Protein AF-A0A7T8KLQ7-F1 (afdb_monomer_lite)

Secondary structure (DSSP, 8-state):
--EEE-TT-SSSSPP--TTSEEEEEEEEE-SS-BS--B---EEEETTEEEEPTT--S-SBTTTTEEE--SSB-TT-EEEEEEEEE--TTS--

Structure (mmCIF, N/CA/C/O backbone):
data_AF-A0A7T8KLQ7-F1
#
_entry.id   AF-A0A7T8KLQ7-F1
#
loop_
_atom_site.group_PDB
_atom_site.id
_atom_site.type_symbol
_atom_site.label_atom_id
_atom_site.label_alt_id
_atom_site.label_comp_id
_atom_site.label_asym_id
_atom_site.label_entity_id
_atom_site.label_seq_id
_atom_site.pdbx_PDB_ins_code
_atom_site.Cartn_x
_atom_site.Cartn_y
_atom_site.Cartn_z
_atom_site.occupancy
_atom_site.B_iso_or_equiv
_atom_site.auth_seq_id
_atom_site.auth_comp_id
_atom_site.auth_asym_id
_atom_site.auth_atom_id
_atom_site.pdbx_PDB_model_num
ATOM 1 N N . ILE A 1 1 ? -0.895 -4.328 9.442 1.00 90.94 1 ILE A N 1
ATOM 2 C CA . ILE A 1 1 ? -1.016 -4.930 8.100 1.00 90.94 1 ILE A CA 1
ATOM 3 C C . ILE A 1 1 ? -1.421 -6.380 8.287 1.00 90.94 1 ILE A C 1
ATOM 5 O O . ILE A 1 1 ? -0.831 -7.036 9.137 1.00 90.94 1 ILE A O 1
ATOM 9 N N . LEU A 1 2 ? -2.462 -6.822 7.587 1.00 96.00 2 LEU A N 1
ATOM 10 C CA . LEU A 1 2 ? -2.939 -8.205 7.585 1.00 96.00 2 LEU A CA 1
ATOM 11 C C . LEU A 1 2 ? -2.365 -8.983 6.397 1.00 96.00 2 LEU A C 1
ATOM 13 O O . LEU A 1 2 ? -1.874 -10.092 6.574 1.00 96.00 2 LEU A O 1
ATOM 17 N N . LYS A 1 3 ? -2.415 -8.393 5.198 1.00 95.31 3 LYS A N 1
ATOM 18 C CA . LYS A 1 3 ? -1.957 -9.009 3.949 1.00 95.31 3 LYS A CA 1
ATOM 19 C C . LYS A 1 3 ? -1.510 -7.923 2.972 1.00 95.31 3 LYS A C 1
ATOM 21 O O . LYS A 1 3 ? -2.141 -6.871 2.902 1.00 95.31 3 LYS A O 1
ATOM 26 N N . LEU A 1 4 ? -0.463 -8.205 2.205 1.00 93.12 4 LEU A N 1
ATOM 27 C CA . LEU A 1 4 ? -0.155 -7.513 0.957 1.00 93.12 4 LEU A CA 1
ATOM 28 C C . LEU A 1 4 ? -0.432 -8.495 -0.181 1.00 93.12 4 LEU A C 1
ATOM 30 O O . LEU A 1 4 ? 0.051 -9.624 -0.155 1.00 93.12 4 LEU A O 1
ATOM 34 N N . ASP A 1 5 ? -1.254 -8.088 -1.135 1.00 95.00 5 ASP A N 1
ATOM 35 C CA . ASP A 1 5 ? -1.526 -8.850 -2.346 1.00 95.00 5 ASP A CA 1
ATOM 36 C C . ASP A 1 5 ? -0.882 -8.121 -3.515 1.00 95.00 5 ASP A C 1
ATOM 38 O O . ASP A 1 5 ? -1.313 -7.025 -3.881 1.00 95.00 5 ASP A O 1
ATOM 42 N N . PHE A 1 6 ? 0.186 -8.706 -4.044 1.00 93.19 6 PHE A N 1
ATOM 43 C CA . PHE A 1 6 ? 0.944 -8.148 -5.148 1.00 93.19 6 PHE A CA 1
ATOM 44 C C . PHE A 1 6 ? 0.822 -9.086 -6.358 1.00 93.19 6 PHE A C 1
ATOM 46 O O . PHE A 1 6 ? 1.579 -10.054 -6.472 1.00 93.19 6 PHE A O 1
ATOM 53 N N . PRO A 1 7 ? -0.132 -8.814 -7.271 1.00 91.38 7 PRO A N 1
ATOM 54 C CA . PRO A 1 7 ? -0.320 -9.607 -8.476 1.00 91.38 7 PRO A CA 1
ATOM 55 C C . PRO A 1 7 ? 0.981 -9.768 -9.266 1.00 91.38 7 PRO A C 1
ATOM 57 O O . PRO A 1 7 ? 1.653 -8.790 -9.583 1.00 91.38 7 PRO A O 1
ATOM 60 N N . GLY A 1 8 ? 1.318 -11.012 -9.607 1.00 88.69 8 GLY A N 1
ATOM 61 C CA . GLY A 1 8 ? 2.530 -11.335 -10.363 1.00 88.69 8 GLY A CA 1
ATOM 62 C C . GLY A 1 8 ? 3.802 -11.485 -9.523 1.00 88.69 8 GLY A C 1
ATOM 63 O O . GLY A 1 8 ? 4.848 -11.787 -10.092 1.00 88.69 8 GLY A O 1
ATOM 64 N N . CYS A 1 9 ? 3.731 -11.335 -8.195 1.00 91.81 9 CYS A N 1
ATOM 65 C CA . CYS A 1 9 ? 4.818 -11.700 -7.290 1.00 91.81 9 CYS A CA 1
ATOM 66 C C . CYS A 1 9 ? 4.488 -12.995 -6.532 1.00 91.81 9 CYS A C 1
ATOM 68 O O . CYS A 1 9 ? 3.867 -12.973 -5.472 1.00 91.81 9 CYS A O 1
ATOM 70 N N . GLU A 1 10 ? 4.898 -14.137 -7.089 1.00 88.69 10 GLU A N 1
ATOM 71 C CA . GLU A 1 10 ? 4.689 -15.459 -6.469 1.00 88.69 10 GLU A CA 1
ATOM 72 C C . GLU A 1 10 ? 5.797 -15.837 -5.472 1.00 88.69 10 GLU A C 1
ATOM 74 O O . GLU A 1 10 ? 5.586 -16.661 -4.583 1.00 88.69 10 GLU A O 1
ATOM 79 N N . SER A 1 11 ? 6.977 -15.223 -5.598 1.00 88.81 11 SER A N 1
ATOM 80 C CA . SER A 1 11 ? 8.117 -15.415 -4.702 1.00 88.81 11 SER A CA 1
ATOM 81 C C . SER A 1 11 ? 8.971 -14.155 -4.638 1.00 88.81 11 SER A C 1
ATOM 83 O O . SER A 1 11 ? 9.172 -13.493 -5.656 1.00 88.81 11 SER A O 1
ATOM 85 N N . GLU A 1 12 ? 9.526 -13.858 -3.467 1.00 87.50 12 GLU A N 1
ATOM 86 C CA . GLU A 1 12 ? 10.473 -12.757 -3.314 1.00 87.50 12 GLU A CA 1
ATOM 87 C C . GLU A 1 12 ? 11.843 -13.102 -3.935 1.00 87.50 12 GLU A C 1
ATOM 89 O O . GLU A 1 12 ? 12.292 -14.248 -3.825 1.00 87.50 12 GLU A O 1
ATOM 94 N N . PRO A 1 13 ? 12.536 -12.130 -4.560 1.00 89.00 13 PRO A N 1
ATOM 95 C CA . PRO A 1 13 ? 12.153 -10.721 -4.704 1.00 89.00 13 PRO A CA 1
ATOM 96 C C . PRO A 1 13 ? 11.114 -10.477 -5.815 1.00 89.00 13 PRO A C 1
ATOM 98 O O . PRO A 1 13 ? 11.210 -11.031 -6.909 1.00 89.00 13 PRO A O 1
ATOM 101 N N . CYS A 1 14 ? 10.155 -9.583 -5.555 1.00 89.06 14 CYS A N 1
ATOM 102 C CA . CYS A 1 14 ? 9.189 -9.144 -6.563 1.00 89.06 14 CYS A CA 1
ATOM 103 C C . CYS A 1 14 ? 9.877 -8.288 -7.633 1.00 89.06 14 CYS A C 1
ATOM 105 O O . CYS A 1 14 ? 10.456 -7.246 -7.323 1.00 89.06 14 CYS A O 1
ATOM 107 N N . VAL A 1 15 ? 9.788 -8.697 -8.899 1.00 88.00 15 VAL A N 1
ATOM 108 C CA . VAL A 1 15 ? 10.369 -7.933 -10.009 1.00 88.00 15 VAL A CA 1
ATOM 109 C C . VAL A 1 15 ? 9.385 -6.866 -10.475 1.00 88.00 15 VAL A C 1
ATOM 111 O O . VAL A 1 15 ? 8.279 -7.173 -10.916 1.00 88.00 15 VAL A O 1
ATOM 114 N N . VAL A 1 16 ? 9.823 -5.611 -10.429 1.00 87.94 16 VAL A N 1
ATOM 115 C CA . VAL A 1 16 ? 9.096 -4.448 -10.948 1.00 87.94 16 VAL A CA 1
ATOM 116 C C . VAL A 1 16 ? 9.879 -3.828 -12.094 1.00 87.94 16 VAL A C 1
ATOM 118 O O . VAL A 1 16 ? 11.109 -3.889 -12.123 1.00 87.94 16 VAL A O 1
ATOM 121 N N . LYS A 1 17 ? 9.179 -3.247 -13.067 1.00 87.62 17 LYS A N 1
ATOM 122 C CA . LYS A 1 17 ? 9.808 -2.627 -14.234 1.00 87.62 17 LYS A CA 1
ATOM 123 C C . LYS A 1 17 ? 9.714 -1.115 -14.135 1.00 87.62 17 LYS A C 1
ATOM 125 O O . LYS A 1 17 ? 8.685 -0.571 -13.757 1.00 87.62 17 LYS A O 1
ATOM 130 N N . LYS A 1 18 ? 10.799 -0.443 -14.504 1.00 88.38 18 LYS A N 1
ATOM 131 C CA . LYS A 1 18 ? 10.835 1.016 -14.626 1.00 88.38 18 LYS A CA 1
ATOM 132 C C . LYS A 1 18 ? 9.884 1.478 -15.726 1.00 88.38 18 LYS A C 1
ATOM 134 O O . LYS A 1 18 ? 9.832 0.856 -16.783 1.00 88.38 18 LYS A O 1
ATOM 139 N N . GLY A 1 19 ? 9.182 2.577 -15.479 1.00 87.38 19 GLY A N 1
ATOM 140 C CA . GLY A 1 19 ? 8.157 3.125 -16.363 1.00 87.38 19 GLY A CA 1
ATOM 141 C C . GLY A 1 19 ? 6.806 2.407 -16.291 1.00 87.38 19 GLY A C 1
ATOM 142 O O . GLY A 1 19 ? 5.866 2.868 -16.935 1.00 87.38 19 GLY A O 1
ATOM 143 N N . ASP A 1 20 ? 6.692 1.324 -15.515 1.00 89.75 20 ASP A N 1
ATOM 144 C CA . ASP A 1 20 ? 5.428 0.621 -15.317 1.00 89.75 20 ASP A CA 1
ATOM 145 C C . ASP A 1 20 ? 4.704 1.117 -14.061 1.00 89.75 20 ASP A C 1
ATOM 147 O O . ASP A 1 20 ? 5.298 1.638 -13.113 1.00 89.75 20 ASP A O 1
ATOM 151 N N . GLN A 1 21 ? 3.391 0.899 -14.059 1.00 90.38 21 GLN A N 1
ATOM 152 C CA . GLN A 1 21 ? 2.530 1.156 -12.917 1.00 90.38 21 GLN A CA 1
ATOM 153 C C . GLN A 1 21 ? 2.446 -0.091 -12.036 1.00 90.38 21 GLN A C 1
ATOM 155 O O . GLN A 1 21 ? 1.850 -1.099 -12.430 1.00 90.38 21 GLN A O 1
ATOM 160 N N . LEU A 1 22 ? 3.001 -0.023 -10.829 1.00 89.94 22 LEU A N 1
ATOM 161 C CA . LEU A 1 22 ? 2.818 -1.059 -9.821 1.00 89.94 22 LEU A CA 1
ATOM 162 C C . LEU A 1 22 ? 1.398 -0.978 -9.264 1.00 89.94 22 LEU A C 1
ATOM 164 O O . LEU A 1 22 ? 0.936 0.097 -8.882 1.00 89.94 22 LEU A O 1
ATOM 168 N N . LYS A 1 23 ? 0.728 -2.132 -9.196 1.00 91.81 23 LYS A N 1
ATOM 169 C CA . LYS A 1 23 ? -0.584 -2.285 -8.562 1.00 91.81 23 LYS A CA 1
ATOM 170 C C . LYS A 1 23 ? -0.537 -3.384 -7.513 1.00 91.81 23 LYS A C 1
ATOM 172 O O . LYS A 1 23 ? -0.119 -4.499 -7.822 1.00 91.81 23 LYS A O 1
ATOM 177 N N . ALA A 1 24 ? -0.988 -3.087 -6.304 1.00 93.56 24 ALA A N 1
ATOM 178 C CA . ALA A 1 24 ? -1.115 -4.049 -5.215 1.00 93.56 24 ALA A CA 1
ATOM 179 C C . ALA A 1 24 ? -2.298 -3.679 -4.310 1.00 93.56 24 ALA A C 1
ATOM 181 O O . ALA A 1 24 ? -2.849 -2.587 -4.401 1.00 93.56 24 ALA A O 1
ATOM 182 N N . LYS A 1 25 ? -2.698 -4.589 -3.421 1.00 95.88 25 LYS A N 1
ATOM 183 C CA . LYS A 1 25 ? -3.713 -4.319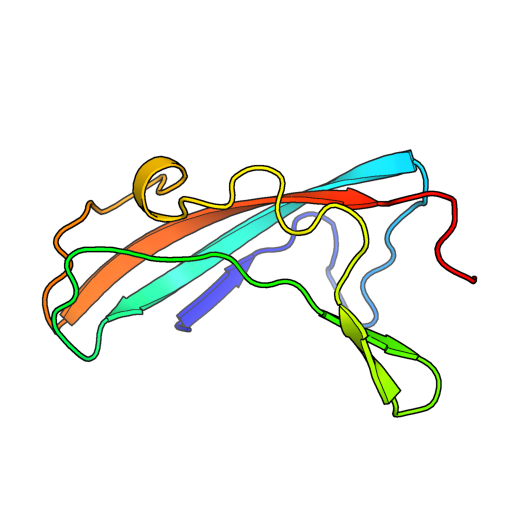 -2.396 1.00 95.88 25 LYS A CA 1
ATOM 184 C C . LYS A 1 25 ? -3.138 -4.549 -1.017 1.00 95.88 25 LYS A C 1
ATOM 186 O O . LYS A 1 25 ? -2.592 -5.619 -0.737 1.00 95.88 25 LYS A O 1
ATOM 191 N N . LEU A 1 26 ? -3.303 -3.566 -0.144 1.00 95.69 26 LEU A N 1
ATOM 192 C CA . LEU A 1 26 ? -2.881 -3.657 1.244 1.00 95.69 26 LEU A CA 1
ATOM 193 C C . LEU A 1 26 ? -4.109 -3.807 2.140 1.00 95.69 26 LEU A C 1
ATOM 195 O O . LEU A 1 26 ? -4.930 -2.902 2.246 1.00 95.69 26 LEU A O 1
ATOM 199 N N . TYR A 1 27 ? -4.211 -4.951 2.808 1.00 97.50 27 TYR A N 1
ATOM 200 C CA . TYR A 1 27 ? -5.270 -5.242 3.766 1.00 97.50 27 TYR A CA 1
ATOM 201 C C . TYR A 1 27 ? -4.782 -4.870 5.160 1.00 97.50 27 TYR A C 1
ATOM 203 O O . TYR A 1 27 ? -3.726 -5.324 5.626 1.00 97.50 27 TYR A O 1
ATOM 211 N N . LEU A 1 28 ? -5.541 -4.030 5.844 1.00 96.62 28 LEU A N 1
ATOM 212 C CA . LEU A 1 28 ? -5.179 -3.419 7.112 1.00 96.62 28 LEU A CA 1
ATOM 213 C C . LEU A 1 28 ? -6.264 -3.693 8.146 1.00 96.62 28 LEU A C 1
ATOM 215 O O . LEU A 1 28 ? -7.437 -3.822 7.823 1.00 96.62 28 LEU A O 1
ATOM 219 N N . LYS A 1 29 ? -5.848 -3.728 9.411 1.00 97.44 29 LYS A N 1
ATOM 220 C CA . LYS A 1 29 ? -6.751 -3.653 10.553 1.00 97.44 29 LYS A CA 1
ATOM 221 C C . LYS A 1 29 ? -6.299 -2.517 11.433 1.00 97.44 29 LYS A C 1
ATOM 223 O O . LYS A 1 29 ? -5.147 -2.522 11.892 1.00 97.44 29 LYS A O 1
ATOM 228 N N . SER A 1 30 ? -7.170 -1.543 11.631 1.00 97.00 30 SER A N 1
ATOM 229 C CA . SER A 1 30 ? -6.836 -0.390 12.439 1.00 97.00 30 SER A CA 1
ATOM 230 C C . SER A 1 30 ? -6.733 -0.769 13.912 1.00 97.00 30 SER A C 1
ATOM 232 O O . SER A 1 30 ? -7.482 -1.598 14.428 1.00 97.00 30 SER A O 1
ATOM 234 N N . LYS A 1 31 ? -5.775 -0.156 14.606 1.00 96.44 31 LYS A N 1
ATOM 235 C CA . LYS A 1 31 ? -5.568 -0.335 16.051 1.00 96.44 31 LYS A CA 1
ATOM 236 C C . LYS A 1 31 ? -5.959 0.901 16.860 1.00 96.44 31 LYS A C 1
ATOM 238 O O . LYS A 1 31 ? -5.975 0.831 18.085 1.00 96.44 31 LYS A O 1
ATOM 243 N N . LYS A 1 32 ? -6.199 2.034 16.199 1.00 95.88 32 LYS A N 1
ATOM 244 C CA . LYS A 1 32 ? -6.440 3.347 16.810 1.00 95.88 32 LYS A CA 1
ATOM 245 C C . LYS A 1 32 ? -7.403 4.142 15.937 1.00 95.88 32 LYS A C 1
ATOM 247 O O . LYS A 1 32 ? -7.471 3.898 14.737 1.00 95.88 32 LYS A O 1
ATOM 252 N N . SER A 1 33 ? -8.114 5.092 16.531 1.00 97.06 33 SER A N 1
ATOM 253 C CA . SER A 1 33 ? -8.910 6.032 15.752 1.00 97.06 33 SER A CA 1
ATOM 254 C C . SER A 1 33 ? -8.018 7.060 15.054 1.00 97.06 33 SER A C 1
ATOM 256 O O . SER A 1 33 ? -7.011 7.493 15.621 1.00 97.06 33 SER A O 1
ATOM 258 N N . THR A 1 34 ? -8.382 7.442 13.833 1.00 96.75 34 THR A N 1
ATOM 259 C CA . THR A 1 34 ? -7.756 8.547 13.092 1.00 96.75 34 THR A CA 1
ATOM 260 C C . THR A 1 34 ? -8.740 9.127 12.084 1.00 96.75 34 THR A C 1
ATOM 262 O O . THR A 1 34 ? -9.529 8.389 11.494 1.00 96.75 34 THR A O 1
ATOM 265 N N . ASP A 1 35 ? -8.677 10.438 11.870 1.00 96.94 35 ASP A N 1
ATOM 266 C CA . ASP A 1 35 ? -9.528 11.133 10.897 1.00 96.94 35 ASP A CA 1
ATOM 267 C C . ASP A 1 35 ? -8.930 11.130 9.486 1.00 96.94 35 ASP A C 1
ATOM 269 O O . ASP A 1 35 ? -9.645 11.360 8.514 1.00 96.94 35 ASP A O 1
ATOM 273 N N . TYR A 1 36 ? -7.630 10.856 9.371 1.00 95.12 36 TYR A N 1
ATOM 274 C CA . TYR A 1 36 ? -6.890 10.872 8.114 1.00 95.12 36 TYR A CA 1
ATOM 275 C C . TYR A 1 36 ? -5.893 9.711 8.028 1.00 95.12 36 TYR A C 1
ATOM 277 O O . TYR A 1 36 ? -5.473 9.139 9.042 1.00 95.12 36 TYR A O 1
ATOM 285 N N . LEU A 1 37 ? -5.524 9.369 6.796 1.00 94.19 37 LEU A N 1
ATOM 286 C CA . LEU A 1 37 ? -4.496 8.400 6.451 1.00 94.19 37 LEU A CA 1
ATOM 287 C C . LEU A 1 37 ? -3.609 9.025 5.376 1.00 94.19 37 LEU A C 1
ATOM 289 O O . LEU A 1 37 ? -4.106 9.432 4.330 1.00 94.19 37 LEU A O 1
ATOM 293 N N . ASP A 1 38 ? -2.305 9.036 5.624 1.00 92.00 38 ASP A N 1
ATOM 294 C CA . ASP A 1 38 ? -1.307 9.506 4.667 1.00 92.00 38 ASP A CA 1
ATOM 295 C C . ASP A 1 38 ? -0.531 8.319 4.096 1.00 92.00 38 ASP A C 1
ATOM 297 O O . ASP A 1 38 ? -0.197 7.370 4.818 1.00 92.00 38 ASP A O 1
ATOM 301 N N . CYS A 1 39 ? -0.207 8.381 2.806 1.00 89.81 39 CYS A N 1
ATOM 302 C CA . CYS A 1 39 ? 0.679 7.411 2.175 1.00 89.81 39 CYS A CA 1
ATOM 303 C C . CYS A 1 39 ? 2.119 7.933 2.112 1.00 89.81 39 CYS A C 1
ATOM 305 O O . CYS A 1 39 ? 2.392 8.980 1.527 1.00 89.81 39 CYS A O 1
ATOM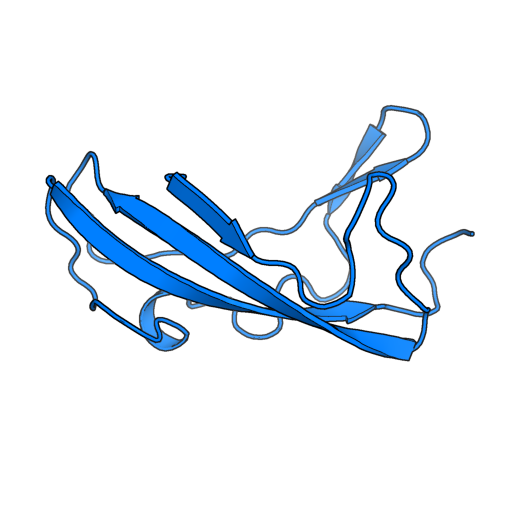 307 N N . PHE A 1 40 ? 3.052 7.163 2.676 1.00 88.75 40 PHE A N 1
ATOM 308 C CA . PHE A 1 40 ? 4.486 7.425 2.586 1.00 88.75 40 PHE A CA 1
ATOM 309 C C . PHE A 1 40 ? 5.196 6.238 1.949 1.00 88.75 40 PHE A C 1
ATOM 311 O O . PHE A 1 40 ? 5.032 5.098 2.386 1.00 88.75 40 PHE A O 1
ATOM 318 N N . LEU A 1 41 ? 6.017 6.528 0.944 1.00 88.12 41 LEU A N 1
ATOM 319 C CA . LEU A 1 41 ? 6.777 5.532 0.210 1.00 88.12 41 LEU A CA 1
ATOM 320 C C . LEU A 1 41 ? 8.271 5.830 0.321 1.00 88.12 41 LEU A C 1
ATOM 322 O O . LEU A 1 41 ? 8.727 6.937 0.032 1.00 88.12 41 LEU A O 1
ATOM 326 N N . PHE A 1 42 ? 9.026 4.813 0.722 1.00 89.19 42 PHE A N 1
ATOM 327 C CA . PHE A 1 42 ? 10.477 4.850 0.834 1.00 89.19 42 PHE A CA 1
ATOM 328 C C . PHE A 1 42 ? 11.067 3.679 0.058 1.00 89.19 42 PHE A C 1
ATOM 330 O O . PHE A 1 42 ? 10.460 2.611 -0.033 1.00 89.19 42 PHE A O 1
ATOM 337 N N . ALA A 1 43 ? 12.263 3.878 -0.481 1.00 85.69 43 ALA A N 1
ATOM 338 C CA . ALA A 1 43 ? 13.067 2.825 -1.069 1.00 85.69 43 ALA A CA 1
ATOM 339 C C . ALA A 1 43 ? 14.372 2.676 -0.288 1.00 85.69 43 ALA A C 1
ATOM 341 O O . ALA A 1 43 ? 14.982 3.666 0.115 1.00 85.69 43 ALA A O 1
ATOM 342 N N . THR A 1 44 ? 14.819 1.436 -0.113 1.00 88.1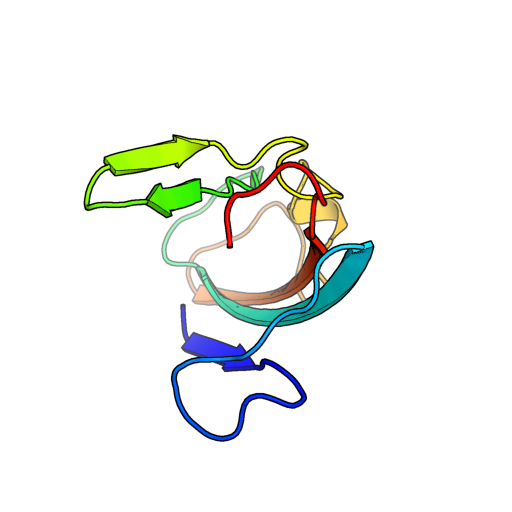2 44 THR A N 1
ATOM 343 C CA . THR A 1 44 ? 16.092 1.140 0.546 1.00 88.12 44 THR A CA 1
ATOM 344 C C . THR A 1 44 ? 17.154 0.859 -0.507 1.00 88.12 44 THR A C 1
ATOM 346 O O . THR A 1 44 ? 17.069 -0.137 -1.223 1.00 88.12 44 THR A O 1
ATOM 349 N N . LEU A 1 45 ? 18.177 1.710 -0.584 1.00 85.25 45 LEU A N 1
ATOM 350 C CA . LEU A 1 45 ? 19.308 1.565 -1.499 1.00 85.25 45 LEU A CA 1
ATOM 351 C C . LEU A 1 45 ? 20.608 1.488 -0.697 1.00 85.25 45 LEU A C 1
ATOM 353 O O . LEU A 1 45 ? 20.943 2.417 0.034 1.00 85.25 45 LEU A O 1
ATOM 357 N N . ASN A 1 46 ? 21.348 0.381 -0.820 1.00 88.44 46 ASN A N 1
ATOM 358 C CA . ASN A 1 46 ? 22.591 0.140 -0.068 1.00 88.44 46 ASN A CA 1
ATOM 359 C C . ASN A 1 46 ? 22.444 0.357 1.455 1.00 88.44 46 ASN A C 1
ATOM 361 O O . ASN A 1 46 ? 23.352 0.862 2.112 1.00 88.44 46 ASN A O 1
ATOM 365 N N . GLY A 1 47 ? 21.284 -0.006 2.014 1.00 89.44 47 GLY A N 1
ATOM 366 C CA . GLY A 1 47 ? 20.977 0.151 3.440 1.00 89.44 47 GLY A CA 1
ATOM 367 C C . GLY A 1 47 ? 20.530 1.554 3.863 1.00 89.44 47 GLY A C 1
ATOM 368 O O . GLY A 1 47 ? 20.252 1.752 5.042 1.00 89.44 47 GLY A O 1
ATOM 369 N N . LEU A 1 48 ? 20.432 2.512 2.936 1.00 89.69 48 LEU A N 1
ATOM 370 C CA . LEU A 1 48 ? 19.885 3.843 3.191 1.00 89.69 48 LEU A CA 1
ATOM 371 C C . LEU A 1 48 ? 18.420 3.912 2.746 1.00 89.69 48 LEU A C 1
ATOM 373 O O . LEU A 1 48 ? 18.117 3.600 1.596 1.00 89.69 48 LEU A O 1
ATOM 377 N N . GLU A 1 49 ? 17.530 4.355 3.635 1.00 91.69 49 GLU A N 1
ATOM 378 C CA . GLU A 1 49 ? 16.146 4.689 3.283 1.00 91.69 49 GLU A CA 1
ATOM 379 C C . GLU A 1 49 ? 16.091 6.070 2.623 1.00 91.69 49 GLU A C 1
ATOM 381 O O . GLU A 1 49 ? 16.543 7.070 3.185 1.00 91.69 49 GLU A O 1
ATOM 386 N N . ILE A 1 50 ? 15.535 6.122 1.416 1.00 88.81 50 ILE A N 1
ATOM 387 C CA . ILE A 1 50 ? 15.395 7.334 0.612 1.00 88.81 50 ILE A CA 1
ATOM 388 C C . ILE A 1 50 ? 13.908 7.498 0.273 1.00 88.81 50 ILE A C 1
ATOM 390 O O . ILE A 1 50 ? 13.281 6.523 -0.153 1.00 88.81 50 ILE A O 1
ATOM 394 N N . PRO A 1 51 ? 13.314 8.696 0.443 1.00 88.69 51 PRO A N 1
ATOM 395 C CA . PRO A 1 51 ? 11.949 8.954 -0.001 1.00 88.69 51 PRO A CA 1
ATOM 396 C C . PRO A 1 51 ? 11.791 8.638 -1.485 1.00 88.69 51 PRO A C 1
ATOM 398 O O . PRO A 1 51 ? 12.633 9.020 -2.302 1.00 88.69 51 PRO A O 1
ATOM 401 N N . TYR A 1 52 ? 10.712 7.949 -1.836 1.00 85.56 52 TYR A N 1
ATOM 402 C CA . TYR A 1 52 ? 10.451 7.613 -3.224 1.00 85.56 52 TYR A CA 1
ATOM 403 C C . TYR A 1 52 ? 10.100 8.877 -4.026 1.00 85.56 52 TYR A C 1
ATOM 405 O O . TYR A 1 52 ? 9.197 9.615 -3.613 1.00 85.56 52 TYR A O 1
ATOM 413 N N . PRO A 1 53 ? 10.777 9.160 -5.155 1.00 81.81 53 PRO A N 1
ATOM 414 C CA . PRO A 1 53 ? 10.439 10.301 -6.001 1.00 81.81 53 PRO A CA 1
ATOM 415 C C . PRO A 1 53 ? 8.982 10.230 -6.469 1.00 81.81 53 PRO A C 1
ATOM 417 O O . PRO A 1 53 ? 8.544 9.214 -6.992 1.00 81.81 53 PRO A O 1
ATOM 420 N N . GLY A 1 54 ? 8.220 11.305 -6.262 1.00 79.19 54 GLY A N 1
ATOM 421 C CA . GLY A 1 54 ? 6.788 11.342 -6.586 1.00 79.19 54 GLY A CA 1
ATOM 422 C C . GLY A 1 54 ? 5.867 10.737 -5.519 1.00 79.19 54 GLY A C 1
ATOM 423 O O . GLY A 1 54 ? 4.670 10.999 -5.558 1.00 79.19 54 GLY A O 1
ATOM 424 N N . GLY A 1 55 ? 6.407 10.029 -4.520 1.00 85.38 55 GLY A N 1
ATOM 425 C CA . GLY A 1 55 ? 5.630 9.456 -3.421 1.00 85.38 55 GLY A CA 1
ATOM 426 C C . GLY A 1 55 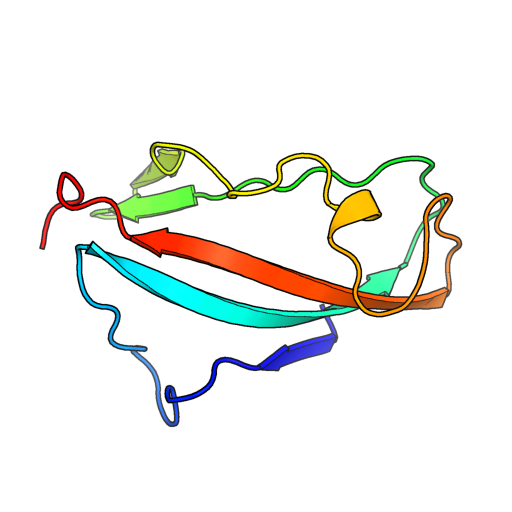? 4.609 8.416 -3.888 1.00 85.38 55 GLY A C 1
ATOM 427 O O . GLY A 1 55 ? 4.851 7.671 -4.834 1.00 85.38 55 GLY A O 1
ATOM 428 N N . CYS A 1 56 ? 3.479 8.344 -3.189 1.00 87.62 56 CYS A N 1
ATOM 429 C CA . CYS A 1 56 ? 2.326 7.572 -3.644 1.00 87.62 56 CYS A CA 1
ATOM 430 C C . CYS A 1 56 ? 1.497 8.418 -4.613 1.00 87.62 56 CYS A C 1
ATOM 432 O O . CYS A 1 56 ? 1.327 9.614 -4.372 1.00 87.62 56 CYS A O 1
ATOM 434 N N . ASP A 1 57 ? 0.913 7.801 -5.645 1.00 86.56 57 ASP A N 1
ATOM 435 C CA . ASP A 1 57 ? 0.101 8.524 -6.638 1.00 86.56 57 ASP A CA 1
ATOM 436 C C . ASP A 1 57 ? -1.051 9.310 -5.994 1.00 86.56 57 ASP A C 1
ATOM 438 O O . ASP A 1 57 ? -1.429 10.383 -6.466 1.00 86.56 57 ASP A O 1
ATOM 442 N N . ASN A 1 58 ? -1.602 8.766 -4.905 1.00 86.75 58 ASN A N 1
ATOM 443 C CA . ASN A 1 58 ? -2.588 9.431 -4.074 1.00 86.75 58 ASN A CA 1
ATOM 444 C C . ASN A 1 58 ? -2.065 9.563 -2.630 1.00 86.75 58 ASN A C 1
ATOM 446 O O . ASN A 1 58 ? -2.039 8.563 -1.902 1.00 86.75 58 ASN A O 1
ATOM 450 N N . PRO A 1 59 ? -1.631 10.767 -2.209 1.00 86.12 59 PRO A N 1
ATOM 451 C CA . PRO A 1 59 ? -1.112 10.987 -0.863 1.00 86.12 59 PRO A CA 1
ATOM 452 C C . PRO A 1 59 ? -2.208 10.930 0.210 1.00 86.12 59 PRO A C 1
ATOM 454 O O . PRO A 1 59 ? -1.914 10.510 1.328 1.00 86.12 59 PRO A O 1
ATOM 457 N N . ASP A 1 60 ? -3.456 11.285 -0.132 1.00 91.50 60 ASP A N 1
ATOM 458 C CA . ASP A 1 60 ? -4.621 11.092 0.737 1.00 91.50 60 ASP A CA 1
ATOM 459 C C . ASP A 1 60 ? -5.093 9.639 0.630 1.00 91.50 60 ASP A C 1
ATOM 461 O O . ASP A 1 60 ? -5.918 9.269 -0.216 1.00 91.50 60 ASP A O 1
ATOM 465 N N . ALA A 1 61 ? -4.568 8.797 1.518 1.00 92.12 61 ALA A N 1
ATOM 466 C CA . ALA A 1 61 ? -4.857 7.376 1.502 1.00 92.12 61 ALA A CA 1
ATOM 467 C C . ALA A 1 61 ? -6.313 7.058 1.871 1.00 92.12 61 ALA A C 1
ATOM 469 O O . ALA A 1 61 ? -6.793 5.992 1.486 1.00 92.12 61 ALA A O 1
ATOM 470 N N . CYS A 1 62 ? -7.044 7.962 2.540 1.00 94.81 62 CYS A N 1
ATOM 471 C CA . CYS A 1 62 ? -8.476 7.779 2.792 1.00 94.81 62 CYS A CA 1
ATOM 472 C C . CYS A 1 62 ? -9.264 7.711 1.481 1.00 94.81 62 CYS A C 1
ATOM 474 O O . CYS A 1 62 ? -10.169 6.890 1.344 1.00 94.81 62 CYS A O 1
ATOM 476 N N . SER A 1 63 ? -8.904 8.551 0.509 1.00 94.38 63 SER A N 1
ATOM 477 C CA . SER A 1 63 ? -9.576 8.605 -0.794 1.00 94.38 63 SER A CA 1
ATOM 478 C C . SER A 1 63 ? -9.209 7.445 -1.733 1.00 94.38 63 SER A C 1
ATOM 480 O O . SER A 1 63 ? -9.892 7.223 -2.731 1.00 94.38 63 SER A O 1
ATOM 482 N N . ALA A 1 64 ? -8.164 6.682 -1.402 1.00 92.38 64 ALA A N 1
ATOM 483 C CA . ALA A 1 64 ? -7.702 5.504 -2.140 1.00 92.38 64 ALA A CA 1
ATOM 484 C C . ALA A 1 64 ? -8.060 4.168 -1.450 1.00 92.38 64 ALA A C 1
ATOM 486 O O . ALA A 1 64 ? -7.562 3.103 -1.828 1.00 92.38 64 ALA A O 1
ATOM 487 N N . LEU A 1 65 ? -8.942 4.195 -0.445 1.00 95.81 65 LEU A N 1
ATOM 488 C CA . LEU A 1 65 ? -9.526 2.981 0.120 1.00 95.81 65 LEU A CA 1
ATOM 489 C C . LEU A 1 65 ? -10.524 2.355 -0.866 1.00 95.81 65 LEU A C 1
ATOM 491 O O . LEU A 1 65 ? -11.460 3.001 -1.329 1.00 95.81 65 LEU A O 1
ATOM 495 N N . LEU A 1 66 ? -10.339 1.067 -1.149 1.00 95.81 66 LEU A N 1
ATOM 496 C CA . LEU A 1 66 ? -11.320 0.222 -1.832 1.00 95.81 66 LEU A CA 1
ATOM 497 C C . LEU A 1 66 ? -12.412 -0.251 -0.870 1.00 95.81 66 LEU A C 1
ATOM 499 O O . LEU A 1 66 ? -13.555 -0.437 -1.278 1.00 95.81 66 LEU A O 1
ATOM 503 N N . GLU A 1 67 ? 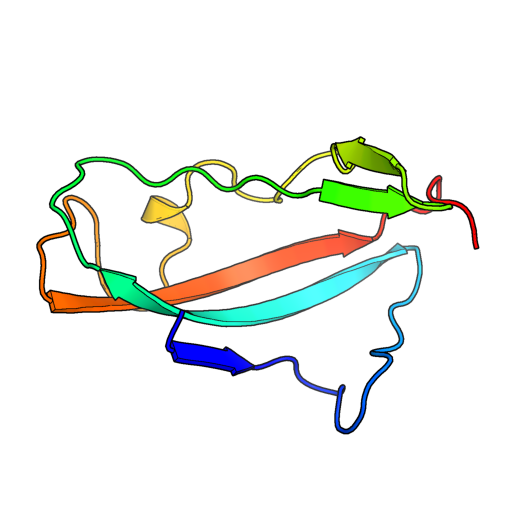-12.049 -0.465 0.398 1.00 96.56 67 GLU A N 1
ATOM 504 C CA . GLU A 1 67 ? -12.962 -0.855 1.472 1.00 96.56 67 GLU A CA 1
ATOM 505 C C . GLU A 1 67 ? -12.604 -0.117 2.762 1.00 96.56 67 GLU A C 1
ATOM 507 O O . GLU A 1 67 ? -11.424 0.054 3.088 1.00 96.56 67 GLU A O 1
ATOM 512 N N . GLY A 1 68 ? -13.638 0.288 3.499 1.00 94.75 68 GLY A N 1
ATOM 513 C CA . GLY A 1 68 ? -13.520 1.190 4.639 1.00 94.75 68 GLY A CA 1
ATOM 514 C C . GLY A 1 68 ? -13.545 2.664 4.229 1.00 94.75 68 GLY A C 1
ATOM 515 O O . GLY A 1 68 ? -13.628 3.009 3.053 1.00 94.75 68 GLY A O 1
ATOM 516 N N . SER A 1 69 ? -13.515 3.547 5.220 1.00 95.50 69 SER A N 1
ATOM 517 C CA . SER A 1 69 ? -13.533 4.997 5.020 1.00 95.50 69 SER A CA 1
ATOM 518 C C . SER A 1 69 ? -12.956 5.700 6.238 1.00 95.50 69 SER A C 1
ATOM 520 O O . SER A 1 69 ? -13.002 5.163 7.343 1.00 95.50 69 SER A O 1
ATOM 522 N N . CYS A 1 70 ? -12.480 6.925 6.054 1.00 95.25 70 CYS A N 1
ATOM 523 C CA . CYS A 1 70 ? -12.166 7.803 7.173 1.00 95.25 70 CYS A CA 1
ATOM 524 C C . CYS A 1 70 ? -13.442 8.520 7.682 1.00 95.25 70 CYS A C 1
ATOM 526 O O . CYS A 1 70 ? -14.329 8.804 6.873 1.00 95.25 70 CYS A O 1
ATOM 528 N N . PRO A 1 71 ? -13.563 8.817 8.992 1.00 96.50 71 PRO A N 1
ATOM 529 C CA . PRO A 1 71 ? -12.612 8.485 10.051 1.00 96.50 71 PRO A CA 1
ATOM 530 C C . PRO A 1 71 ? -12.594 6.981 10.353 1.00 96.50 71 PRO A C 1
ATOM 532 O O . PRO A 1 71 ? -13.633 6.325 10.383 1.00 96.50 71 PRO A O 1
ATOM 535 N N . VAL A 1 72 ? -11.401 6.454 10.605 1.00 97.44 72 VAL A N 1
ATOM 536 C CA . VAL A 1 72 ? -11.166 5.041 10.915 1.00 97.44 72 VAL A CA 1
ATOM 537 C C . VAL A 1 72 ? -11.275 4.830 12.422 1.00 97.44 72 VAL A C 1
ATOM 539 O O . VAL A 1 72 ? -10.778 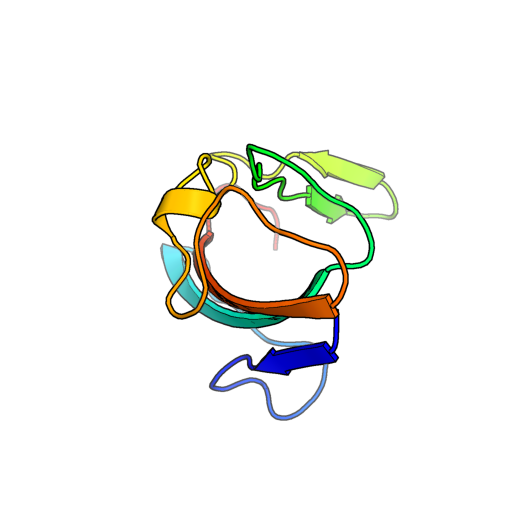5.646 13.200 1.00 97.44 72 VAL A O 1
ATOM 542 N N . GLN A 1 73 ? -11.864 3.716 12.848 1.00 97.81 73 GLN A N 1
ATOM 543 C CA . GLN A 1 73 ? -11.979 3.290 14.242 1.00 97.81 73 GLN A CA 1
ATOM 544 C C . GLN A 1 73 ? -11.101 2.065 14.551 1.00 97.81 73 GLN A C 1
ATOM 546 O O . GLN A 1 73 ? -10.718 1.311 13.653 1.00 97.81 73 GLN A O 1
ATOM 551 N N . PRO A 1 74 ? -10.747 1.823 15.829 1.00 97.94 74 PRO A N 1
ATOM 552 C CA . PRO A 1 74 ? -10.052 0.602 16.217 1.00 97.94 74 PRO A CA 1
ATOM 553 C C . PRO A 1 74 ? -10.861 -0.643 15.837 1.00 97.94 74 PRO A C 1
ATOM 555 O O . PRO A 1 74 ? -12.020 -0.780 16.217 1.00 97.94 74 PRO A O 1
ATOM 558 N N . GLY A 1 75 ? -10.222 -1.584 15.149 1.00 97.31 75 GLY A N 1
ATOM 559 C CA . GLY A 1 75 ? -10.847 -2.821 14.693 1.00 97.31 75 GLY A CA 1
ATOM 560 C C . GLY A 1 75 ? -11.366 -2.781 13.258 1.00 97.31 75 GLY A C 1
ATOM 561 O O . GLY A 1 75 ? -11.557 -3.866 12.710 1.00 97.31 75 GLY A O 1
ATOM 562 N N . ASP A 1 76 ? -11.506 -1.600 12.646 1.00 97.69 76 ASP A N 1
ATOM 563 C CA . ASP A 1 76 ? -11.914 -1.471 11.245 1.00 97.69 76 ASP A CA 1
ATOM 564 C C . ASP A 1 76 ? -10.940 -2.205 10.325 1.00 97.69 76 ASP A C 1
ATOM 566 O O . ASP A 1 76 ? -9.715 -2.115 10.482 1.00 97.69 76 ASP A O 1
ATOM 570 N N . GLU A 1 77 ? -11.498 -2.928 9.361 1.00 97.81 77 GLU A N 1
ATOM 571 C CA . GLU A 1 77 ? -10.749 -3.587 8.299 1.00 97.81 77 GLU A CA 1
ATOM 572 C C . GLU A 1 77 ? -10.815 -2.714 7.050 1.00 97.81 77 GLU A C 1
ATOM 574 O O . GLU A 1 77 ? -11.890 -2.281 6.639 1.00 97.81 77 GLU A O 1
ATOM 579 N N . LEU A 1 78 ? -9.644 -2.408 6.499 1.00 97.69 78 LEU A N 1
ATOM 580 C CA . LEU A 1 78 ? -9.488 -1.496 5.374 1.00 97.69 78 LEU A CA 1
ATOM 581 C C . LEU A 1 78 ? -8.746 -2.209 4.252 1.00 97.69 78 LEU A C 1
ATOM 583 O O . LEU A 1 78 ? -7.764 -2.917 4.508 1.00 97.69 78 LEU A O 1
ATOM 587 N N . THR A 1 79 ? -9.152 -1.942 3.019 1.00 97.50 79 THR A N 1
ATOM 588 C CA . THR A 1 79 ? -8.429 -2.385 1.826 1.00 97.50 79 THR A CA 1
ATOM 589 C C . THR A 1 79 ? -7.956 -1.147 1.082 1.00 97.50 79 THR A C 1
ATOM 591 O O . THR A 1 79 ? -8.771 -0.390 0.569 1.00 97.50 79 THR A O 1
ATOM 594 N N . TYR A 1 80 ? -6.645 -0.930 1.033 1.00 95.19 80 TYR A N 1
ATOM 595 C CA . TYR A 1 80 ? -6.019 0.203 0.350 1.00 95.19 80 TYR A CA 1
ATOM 596 C C . TYR A 1 80 ? -5.526 -0.208 -1.044 1.00 95.19 80 TYR A C 1
ATOM 598 O O . TYR A 1 80 ? -4.844 -1.235 -1.171 1.00 95.19 80 TYR A O 1
ATOM 606 N N . ASP A 1 81 ? -5.877 0.574 -2.072 1.00 93.94 81 ASP A N 1
ATOM 607 C CA . ASP A 1 81 ? -5.371 0.392 -3.437 1.00 93.94 81 ASP A CA 1
ATOM 608 C C . ASP A 1 81 ? -3.977 1.007 -3.554 1.00 93.94 81 ASP A C 1
ATOM 610 O O . ASP A 1 81 ? -3.806 2.226 -3.523 1.00 93.94 81 ASP A O 1
ATOM 614 N N . VAL A 1 82 ? -2.959 0.160 -3.672 1.00 91.38 82 VAL A N 1
ATOM 615 C CA . VAL A 1 82 ? -1.585 0.617 -3.863 1.00 91.38 82 VAL A CA 1
ATOM 616 C C . VAL A 1 82 ? -1.366 0.812 -5.356 1.00 91.38 82 VAL A C 1
ATOM 618 O O . VAL A 1 82 ? -1.281 -0.161 -6.106 1.00 91.38 82 VAL A O 1
ATOM 621 N N . SER A 1 83 ? -1.227 2.069 -5.769 1.00 89.50 83 SER A N 1
ATOM 622 C CA . SER A 1 83 ? -0.831 2.473 -7.118 1.00 89.50 83 SER A CA 1
ATOM 623 C C . SER A 1 83 ? 0.423 3.335 -7.021 1.00 89.50 83 SER A C 1
ATOM 625 O O . SER A 1 83 ? 0.409 4.375 -6.362 1.00 89.50 83 SER A O 1
ATOM 627 N N . ILE A 1 84 ? 1.520 2.858 -7.611 1.00 88.75 84 ILE A N 1
ATOM 628 C CA . ILE A 1 84 ? 2.822 3.534 -7.578 1.00 88.75 84 ILE A CA 1
ATOM 629 C C . ILE A 1 84 ? 3.436 3.484 -8.975 1.00 88.75 84 ILE A C 1
ATOM 631 O O . ILE A 1 84 ? 3.688 2.397 -9.507 1.00 88.75 84 ILE A O 1
ATOM 635 N N . PHE A 1 85 ? 3.728 4.645 -9.553 1.00 89.19 85 PHE A N 1
ATOM 636 C CA . PHE A 1 85 ? 4.513 4.711 -10.782 1.00 89.19 85 PHE A CA 1
ATOM 637 C C . PHE A 1 85 ? 5.991 4.413 -10.506 1.00 89.19 85 PHE A C 1
ATOM 639 O O . PHE A 1 85 ? 6.618 5.083 -9.685 1.00 89.19 85 PHE A O 1
ATOM 646 N N . ILE A 1 86 ? 6.575 3.433 -11.206 1.00 87.69 86 ILE A N 1
ATOM 647 C CA . ILE A 1 86 ? 7.989 3.098 -11.030 1.00 87.69 86 ILE A CA 1
ATOM 648 C C . ILE A 1 86 ? 8.867 4.066 -11.831 1.00 87.69 86 ILE A C 1
ATOM 650 O O . ILE A 1 86 ? 9.135 3.862 -13.016 1.00 87.69 86 ILE A O 1
ATOM 654 N N . ALA A 1 87 ? 9.342 5.109 -11.163 1.00 82.12 87 ALA A N 1
ATOM 655 C CA . ALA A 1 87 ? 10.154 6.181 -11.712 1.00 82.12 87 ALA A CA 1
ATOM 656 C C . ALA A 1 87 ? 11.438 5.655 -12.410 1.00 82.12 87 ALA A C 1
ATOM 658 O O . ALA A 1 87 ? 12.217 4.906 -11.803 1.00 82.12 87 ALA A O 1
ATOM 659 N N . PRO A 1 88 ? 11.688 6.005 -13.689 1.00 81.44 88 PRO A N 1
ATOM 660 C CA . PRO A 1 88 ? 12.839 5.512 -14.450 1.00 81.44 88 PRO A CA 1
ATOM 661 C C . PRO A 1 88 ? 14.199 6.001 -13.933 1.00 81.44 88 PRO A C 1
ATOM 663 O O . PRO A 1 88 ? 15.217 5.362 -14.206 1.00 81.44 88 PRO A O 1
ATOM 666 N N . GLU A 1 89 ? 14.225 7.095 -13.175 1.00 77.06 89 GLU A N 1
ATOM 667 C CA . GLU A 1 89 ? 15.410 7.648 -12.517 1.00 77.06 89 GLU A CA 1
ATOM 668 C C . GLU A 1 89 ? 15.937 6.790 -11.359 1.00 77.06 89 GLU A C 1
ATOM 670 O O . GLU A 1 89 ? 17.084 6.972 -10.945 1.00 77.06 89 GLU A O 1
ATOM 675 N N . PHE A 1 90 ? 15.141 5.846 -10.840 1.00 70.88 90 PHE A N 1
ATOM 676 C CA . PHE A 1 90 ? 15.604 4.973 -9.768 1.00 70.88 90 PHE A CA 1
ATOM 677 C C . PHE A 1 90 ? 16.726 4.056 -10.292 1.00 70.88 90 PHE A C 1
ATOM 679 O O . PHE A 1 90 ? 16.591 3.503 -11.390 1.00 70.88 90 PHE A O 1
ATOM 686 N N . PRO A 1 91 ? 17.851 3.883 -9.572 1.00 66.31 91 PRO A N 1
ATOM 687 C CA . PRO A 1 91 ? 18.944 3.016 -10.010 1.00 66.31 91 PRO A CA 1
ATOM 688 C C . PRO A 1 91 ? 18.493 1.554 -10.165 1.00 66.31 91 PRO A C 1
ATOM 690 O O . PRO A 1 91 ? 17.470 1.142 -9.623 1.00 66.31 91 PRO A O 1
ATOM 693 N N . ALA A 1 92 ? 19.188 0.812 -11.033 1.00 58.97 92 ALA A N 1
ATOM 694 C CA . ALA A 1 92 ? 18.923 -0.611 -11.268 1.00 58.97 92 ALA A CA 1
ATOM 695 C C . ALA A 1 92 ? 19.476 -1.476 -10.130 1.00 58.97 92 ALA A C 1
ATOM 697 O O . ALA A 1 92 ? 20.522 -1.078 -9.566 1.00 58.97 92 ALA A O 1
#

Radius of gyration: 14.28 Å; chains: 1; bounding box: 36×27×33 Å

pLDDT: mean 90.62, std 6.59, range [58.97, 97.94]

Organism: Caligus rogercresseyi (NCBI:txid217165)

Foldseek 3Di:
DPDKAFPPPPDPPDDDDAQDKGKIKDKDADQAWDQFDFFWDWDADPNDTDGDVVGFVDRGQQVQWPDDHPRDHHGDITIGIGIDHRHNPDDD

Sequence (92 aa):
ILKLDFPGCESEPCVVKKGDQLKAKLYLKSKKSTDYLDCFLFATLNGLEIPYPGGCDNPDACSALLEGSCPVQPGDELTYDVSIFIAPEFPA

InterPro domains:
  IPR003172 MD-2-related lipid-recognition domain [PF02221] (12-91)
  IPR014756 Immunoglobulin E-set [SSF81296] (3-91)